Protein AF-A0A383EFW5-F1 (afdb_monomer_lite)

Sequence (115 aa):
MIFATASIGVTMMIDIVRNNGITALEILILTLFTVAFSWIAIPFWNAVIGFVLTLIRRDPLSLGPALVLGRESRSGGSRTALVMPVRNEDPSRVTAGLRTMMRSLSKTGQAEQFD

Radius of gyration: 26.83 Å; chains: 1; bounding box: 42×29×73 Å

Secondary structure (DSSP, 8-state):
-HHHHHHHHHHHHHHHHHTT---HHHHHHHHHHHHHHHHHHHHHHHHHHHHHHHHTTB-TTTSSB---SS-----S---B------SS--HHHHHHHHHHHHHHHHTTT-GGGB-

pLDDT: mean 75.54, std 12.97, range [43.31, 90.44]

Foldseek 3Di:
DLVVVLVVVLVVLCVVCPPVHDDPVSVVVSVVCSVVVSVVSVVVVVVVVVVVCVVVCADPVPSHRVPPPPDPPPPDDAEAEDDDDDDPDDPVVSVVVVVVVLVVCVVVVCSVSYD

Structure (mmCIF, N/CA/C/O backbone):
data_AF-A0A383EFW5-F1
#
_entry.id   AF-A0A383EFW5-F1
#
loop_
_atom_site.group_PDB
_atom_site.id
_atom_site.type_symbol
_atom_site.label_atom_id
_atom_site.label_alt_id
_atom_site.label_comp_id
_atom_site.label_asym_id
_atom_site.label_entity_id
_atom_site.label_seq_id
_atom_site.pdbx_PDB_ins_code
_atom_site.Cartn_x
_atom_site.Cartn_y
_atom_site.Cartn_z
_atom_site.occupancy
_atom_site.B_iso_or_equiv
_atom_site.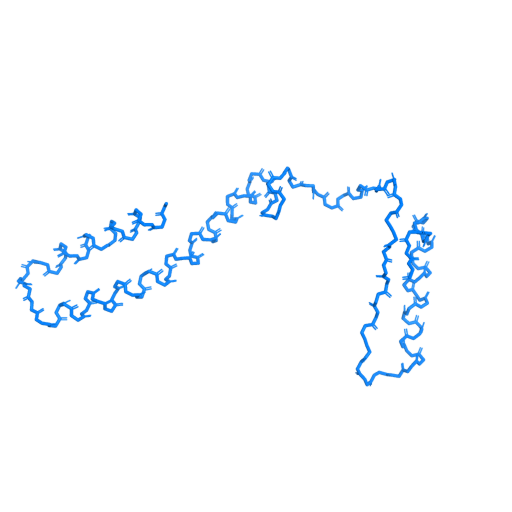auth_seq_id
_atom_site.auth_comp_id
_atom_site.auth_asym_id
_atom_site.auth_atom_id
_atom_site.pdbx_PDB_model_num
ATOM 1 N N . MET A 1 1 ? 6.169 -1.070 8.417 1.00 65.56 1 MET A N 1
ATOM 2 C CA . MET A 1 1 ? 5.547 0.262 8.215 1.00 65.56 1 MET A CA 1
ATOM 3 C C . MET A 1 1 ? 4.044 0.255 8.460 1.00 65.56 1 MET A C 1
ATOM 5 O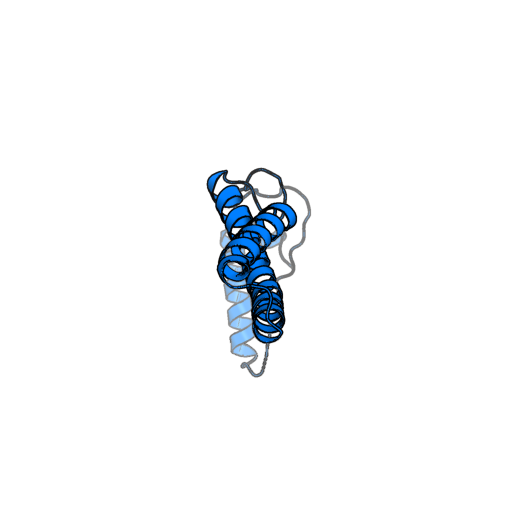 O . MET A 1 1 ? 3.595 1.045 9.281 1.00 65.56 1 MET A O 1
ATOM 9 N N . ILE A 1 2 ? 3.282 -0.654 7.840 1.00 73.50 2 ILE A N 1
ATOM 10 C CA . ILE A 1 2 ? 1.820 -0.747 8.025 1.00 73.50 2 ILE A CA 1
ATOM 11 C C . ILE A 1 2 ? 1.435 -0.964 9.497 1.00 73.50 2 ILE A C 1
ATOM 13 O O . ILE A 1 2 ? 0.686 -0.168 10.041 1.00 73.50 2 ILE A O 1
ATOM 17 N N . PHE A 1 3 ? 2.026 -1.949 10.185 1.00 72.56 3 PHE A N 1
ATOM 18 C CA . PHE A 1 3 ? 1.727 -2.189 11.606 1.00 72.56 3 PHE A CA 1
ATOM 19 C C . PHE A 1 3 ? 2.089 -1.009 12.519 1.00 72.56 3 PHE A C 1
ATOM 21 O O . PHE A 1 3 ? 1.339 -0.697 13.430 1.00 72.56 3 PHE A O 1
ATOM 28 N N . AL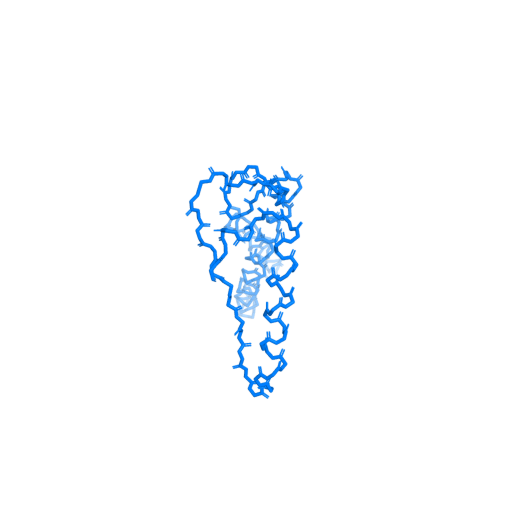A A 1 4 ? 3.195 -0.306 12.251 1.00 78.62 4 ALA A N 1
ATOM 29 C CA . ALA A 1 4 ? 3.600 0.851 13.053 1.00 78.62 4 ALA A CA 1
ATOM 30 C C . ALA A 1 4 ? 2.641 2.043 12.880 1.00 78.62 4 ALA A C 1
ATOM 32 O O . ALA A 1 4 ? 2.261 2.674 13.860 1.00 78.62 4 ALA A O 1
ATOM 33 N N . THR A 1 5 ? 2.211 2.327 11.646 1.00 76.81 5 THR A N 1
ATOM 34 C CA . THR A 1 5 ? 1.231 3.397 11.380 1.00 76.81 5 THR A CA 1
ATOM 35 C C . THR A 1 5 ? -0.173 3.040 11.848 1.00 76.81 5 THR A C 1
ATOM 37 O O . THR A 1 5 ? -0.856 3.904 12.389 1.00 76.81 5 THR A O 1
ATOM 40 N N . ALA A 1 6 ? -0.578 1.775 11.713 1.00 76.19 6 ALA A N 1
ATOM 41 C CA . ALA A 1 6 ? -1.823 1.267 12.277 1.00 76.19 6 ALA A CA 1
ATOM 42 C C . ALA A 1 6 ? -1.839 1.417 13.801 1.00 76.19 6 ALA A C 1
ATOM 44 O O . ALA A 1 6 ? -2.782 1.992 14.336 1.00 76.19 6 ALA A O 1
ATOM 45 N N . SER A 1 7 ? -0.770 1.000 14.489 1.00 78.88 7 SER A N 1
ATOM 46 C CA . SER A 1 7 ? -0.667 1.162 15.940 1.00 78.88 7 SER A CA 1
ATOM 47 C C . SER A 1 7 ? -0.750 2.629 16.354 1.00 78.88 7 SER A C 1
ATOM 49 O O . SER A 1 7 ? -1.568 2.944 17.203 1.00 78.88 7 SER A O 1
ATOM 51 N N . ILE A 1 8 ? 0.010 3.535 15.723 1.00 84.88 8 ILE A N 1
ATOM 52 C CA . ILE A 1 8 ? -0.017 4.974 16.053 1.00 84.88 8 ILE A CA 1
ATOM 53 C C . ILE A 1 8 ? -1.413 5.582 15.841 1.00 84.88 8 ILE A C 1
ATOM 55 O O . ILE A 1 8 ? -1.900 6.309 16.706 1.00 84.88 8 ILE A O 1
ATOM 59 N N . GLY A 1 9 ? -2.065 5.276 14.714 1.00 78.19 9 GLY A N 1
ATOM 60 C CA . GLY A 1 9 ? -3.414 5.767 14.424 1.00 78.19 9 GLY A CA 1
ATOM 61 C C . GLY A 1 9 ? -4.450 5.266 15.433 1.00 78.19 9 GLY A C 1
ATOM 62 O O . GLY A 1 9 ? -5.319 6.027 15.854 1.00 78.19 9 GLY A O 1
ATOM 63 N N . VAL A 1 10 ? -4.321 4.013 15.880 1.00 79.25 10 VAL A N 1
ATOM 64 C CA . VAL A 1 10 ? -5.185 3.435 16.917 1.00 79.25 10 VAL A CA 1
ATOM 65 C C . VAL A 1 10 ? -4.942 4.099 18.275 1.00 79.25 10 VAL A C 1
ATOM 67 O O . VAL A 1 10 ? -5.916 4.445 18.939 1.00 79.25 10 VAL A O 1
ATOM 70 N N . THR A 1 11 ? -3.691 4.351 18.681 1.00 81.75 11 THR A N 1
ATOM 71 C CA . THR A 1 11 ? -3.410 5.018 19.967 1.00 81.75 11 THR A CA 1
ATOM 72 C C . THR A 1 11 ? -3.968 6.439 20.005 1.00 81.75 11 THR A C 1
ATOM 74 O O . THR A 1 11 ? -4.631 6.800 20.971 1.00 81.75 11 THR A O 1
ATOM 77 N N . MET A 1 12 ? -3.787 7.218 18.930 1.00 81.75 12 MET A N 1
ATOM 78 C CA . MET A 1 12 ? -4.347 8.575 18.837 1.00 81.75 12 MET A CA 1
ATOM 79 C C . MET A 1 12 ? -5.870 8.574 18.947 1.00 81.75 12 MET A C 1
ATOM 81 O O . MET A 1 12 ? -6.453 9.441 19.592 1.00 81.75 12 MET A O 1
ATOM 85 N N . MET A 1 13 ? -6.529 7.596 18.328 1.00 77.88 13 MET A N 1
ATOM 86 C CA . MET A 1 13 ? -7.980 7.527 18.380 1.00 77.88 13 MET A CA 1
ATOM 87 C C . MET A 1 13 ? -8.502 7.057 19.742 1.00 77.88 13 MET A C 1
ATOM 89 O O . MET A 1 13 ? -9.537 7.546 20.192 1.00 77.88 13 MET A O 1
ATOM 93 N N . ILE A 1 14 ? -7.768 6.176 20.431 1.00 75.06 14 ILE A N 1
ATOM 94 C CA . ILE A 1 14 ? -8.047 5.819 21.829 1.00 75.06 14 ILE A CA 1
ATOM 95 C C . ILE A 1 14 ? -7.932 7.051 22.735 1.00 75.06 14 ILE A C 1
ATOM 97 O O . ILE A 1 14 ? -8.784 7.217 23.605 1.00 75.06 14 ILE A O 1
ATOM 101 N N . ASP A 1 15 ? -6.941 7.921 22.525 1.00 78.75 15 ASP A N 1
ATOM 102 C CA . ASP A 1 15 ? -6.765 9.147 23.317 1.00 78.75 15 ASP A CA 1
ATOM 103 C C . ASP A 1 15 ? -7.902 10.160 23.101 1.00 78.75 15 ASP A C 1
ATOM 105 O O . ASP A 1 15 ? -8.392 10.747 24.064 1.00 78.75 15 ASP A O 1
ATOM 109 N N . ILE A 1 16 ? -8.378 10.322 21.860 1.00 75.62 16 ILE A N 1
ATOM 110 C CA . ILE A 1 16 ? -9.517 11.202 21.529 1.00 75.62 16 ILE A CA 1
ATOM 111 C C . ILE A 1 16 ? -10.803 10.727 22.219 1.00 75.62 16 ILE A C 1
ATOM 113 O O . ILE A 1 16 ? -11.557 11.529 22.767 1.00 75.62 16 ILE A O 1
ATOM 117 N N . VAL A 1 17 ? -11.037 9.416 22.194 1.00 71.00 17 VAL A N 1
ATOM 118 C CA . VAL A 1 17 ? -12.217 8.754 22.766 1.00 71.00 17 VAL A CA 1
ATOM 119 C C . VAL A 1 17 ? -12.160 8.723 24.300 1.00 71.00 17 VAL A C 1
ATOM 121 O O . VAL A 1 17 ? -13.137 9.003 24.983 1.00 71.00 17 VAL A O 1
ATOM 124 N N . ARG A 1 18 ? -10.985 8.496 24.897 1.00 66.19 18 ARG A N 1
ATOM 125 C CA . ARG A 1 18 ? -10.844 8.409 26.362 1.00 66.19 18 ARG A CA 1
ATOM 126 C C . ARG A 1 18 ? -11.188 9.683 27.129 1.00 66.19 18 ARG A C 1
ATOM 128 O O . ARG A 1 18 ? -11.360 9.594 28.344 1.00 66.19 18 ARG A O 1
ATOM 135 N N . ASN A 1 19 ? -11.298 10.838 26.473 1.00 64.06 19 ASN A N 1
ATOM 136 C CA . ASN A 1 19 ? -11.513 12.116 27.149 1.00 64.06 19 ASN A CA 1
ATOM 137 C C . ASN A 1 19 ? -12.868 12.212 27.893 1.00 64.06 19 ASN A C 1
ATOM 139 O O . ASN A 1 19 ? -12.981 13.026 28.803 1.00 64.06 19 ASN A O 1
ATOM 143 N N . ASN A 1 20 ? -13.863 11.368 27.569 1.00 62.56 20 ASN A N 1
ATOM 144 C CA . ASN A 1 20 ? -15.188 11.361 28.219 1.00 62.56 20 ASN A CA 1
ATOM 145 C C . ASN A 1 20 ? -15.588 10.009 28.868 1.00 62.56 20 ASN A C 1
ATOM 147 O O . ASN A 1 20 ? -16.734 9.847 29.289 1.00 62.56 20 ASN A O 1
ATOM 151 N N . GLY A 1 21 ? -14.652 9.060 29.011 1.00 66.06 21 GLY A N 1
ATOM 152 C CA . GLY A 1 21 ? -14.906 7.687 29.483 1.00 66.06 21 GLY A CA 1
ATOM 153 C C . GLY A 1 21 ? -14.966 6.668 28.338 1.00 66.06 21 GLY A C 1
ATOM 154 O O . GLY A 1 21 ? -14.872 7.046 27.184 1.00 66.06 21 GLY A O 1
ATOM 155 N N . ILE A 1 22 ? -15.053 5.364 28.637 1.00 69.31 22 ILE A N 1
ATOM 156 C CA . ILE A 1 22 ? -15.221 4.324 27.602 1.00 69.31 22 ILE A CA 1
ATOM 157 C C . ILE A 1 22 ? -16.673 3.858 27.624 1.00 69.31 22 ILE A C 1
ATOM 159 O O . ILE A 1 22 ? -17.068 3.056 28.473 1.00 69.31 22 ILE A O 1
ATOM 163 N N . THR A 1 23 ? -17.476 4.364 26.695 1.00 81.12 23 THR A N 1
ATOM 164 C CA . THR A 1 23 ? -18.855 3.903 26.499 1.00 81.12 23 THR A CA 1
ATOM 165 C C . THR A 1 23 ? -18.923 2.735 25.504 1.00 81.12 23 THR A C 1
ATOM 167 O O . THR A 1 23 ? -18.034 2.544 24.675 1.00 81.12 23 THR A O 1
ATOM 170 N N . ALA A 1 24 ? -19.999 1.937 25.542 1.00 81.75 24 ALA A N 1
ATOM 171 C CA . ALA A 1 24 ? -20.204 0.854 24.566 1.00 81.75 24 ALA A CA 1
ATOM 172 C C . ALA A 1 24 ? -20.254 1.372 23.112 1.00 81.75 24 ALA A C 1
ATOM 174 O O . ALA A 1 24 ? -19.808 0.692 22.188 1.00 81.75 24 ALA A O 1
ATOM 175 N N . LEU A 1 25 ? -20.750 2.599 22.922 1.00 84.38 25 LEU A N 1
ATOM 176 C CA . LEU A 1 25 ? -20.773 3.280 21.630 1.00 84.38 25 LEU A CA 1
ATOM 177 C C . LEU A 1 25 ? -19.359 3.605 21.129 1.00 84.38 25 LEU A C 1
ATOM 179 O O . LEU A 1 25 ? -19.064 3.413 19.953 1.00 84.38 25 LEU A O 1
ATOM 183 N N . GLU A 1 26 ? -18.460 4.041 22.007 1.00 80.69 26 GLU A N 1
ATOM 184 C CA . GLU A 1 26 ? -17.066 4.306 21.641 1.00 80.69 26 GLU A CA 1
ATOM 185 C C . GLU A 1 26 ? -16.304 3.058 21.242 1.00 80.69 26 GLU A C 1
ATOM 187 O O . GLU A 1 26 ? -15.555 3.096 20.271 1.00 80.69 26 GLU A O 1
ATOM 192 N N . ILE A 1 27 ? -16.526 1.940 21.934 1.00 82.88 27 ILE A N 1
ATOM 193 C CA . ILE A 1 27 ? -15.926 0.660 21.546 1.00 82.88 27 ILE A CA 1
ATOM 194 C C . ILE A 1 27 ? -16.387 0.271 20.134 1.00 82.88 27 ILE A C 1
ATOM 196 O O . ILE A 1 27 ? -15.573 -0.171 19.318 1.00 82.88 27 ILE A O 1
ATOM 200 N N . LEU A 1 28 ? -17.668 0.485 19.814 1.00 87.94 28 LEU A N 1
ATOM 201 C CA . LEU A 1 28 ? -18.201 0.245 18.473 1.00 87.94 28 LEU A CA 1
ATOM 202 C C . LEU A 1 28 ? -17.529 1.152 17.428 1.00 87.94 28 LEU A C 1
ATOM 204 O O . LEU A 1 28 ? -17.057 0.655 16.405 1.00 87.94 28 LEU A O 1
ATOM 208 N N . ILE A 1 29 ? -17.428 2.457 17.695 1.00 86.31 29 ILE A N 1
ATOM 209 C CA . ILE A 1 29 ? -16.788 3.428 16.791 1.00 86.31 29 ILE A CA 1
ATOM 210 C C . ILE A 1 29 ? -15.303 3.100 16.589 1.00 86.31 29 ILE A C 1
ATOM 212 O O . ILE A 1 29 ? -14.833 3.078 15.452 1.00 86.31 29 ILE A O 1
ATOM 216 N N . LEU A 1 30 ? -14.572 2.793 17.664 1.00 84.56 30 LEU A N 1
ATOM 217 C CA . LEU A 1 30 ? -13.163 2.392 17.616 1.00 84.56 30 LEU A CA 1
ATOM 218 C C . LEU A 1 30 ? -12.964 1.132 16.777 1.00 84.56 30 LEU A C 1
ATOM 220 O O . LEU A 1 30 ? -12.019 1.056 15.990 1.00 84.56 30 LEU A O 1
ATOM 224 N N . THR A 1 31 ? -13.866 0.159 16.908 1.00 85.81 31 THR A N 1
ATOM 225 C CA . THR A 1 31 ? -13.818 -1.081 16.128 1.00 85.81 31 THR A CA 1
ATOM 226 C C . THR A 1 31 ? -14.027 -0.791 14.643 1.00 85.81 31 THR A C 1
ATOM 228 O O . THR A 1 31 ? -13.199 -1.183 13.820 1.00 85.81 31 THR A O 1
ATOM 231 N N . LEU A 1 32 ? -15.086 -0.049 14.293 1.00 88.69 32 LEU A N 1
ATOM 232 C CA . LEU A 1 32 ? -15.370 0.327 12.903 1.00 88.69 32 LEU A CA 1
ATOM 233 C C . LEU A 1 32 ? -14.222 1.130 12.288 1.00 88.69 32 LEU A C 1
ATOM 235 O O . LEU A 1 32 ? -13.805 0.853 11.163 1.00 88.69 32 LEU A O 1
ATOM 239 N N . PHE A 1 33 ? -13.678 2.088 13.036 1.00 86.69 33 PHE A N 1
ATOM 240 C CA . PHE A 1 33 ? -12.533 2.870 12.596 1.00 86.69 33 PHE A CA 1
ATOM 241 C C . PHE A 1 33 ? -11.301 2.009 12.374 1.00 86.69 33 PHE A C 1
ATOM 243 O O . PHE A 1 33 ? -10.660 2.145 11.341 1.00 86.69 33 PHE A O 1
ATOM 250 N N . THR A 1 34 ? -10.972 1.109 13.301 1.00 84.62 34 THR A N 1
ATOM 251 C CA . THR A 1 34 ? -9.779 0.262 13.182 1.00 84.62 34 THR A CA 1
ATOM 252 C C . THR A 1 34 ? -9.843 -0.580 11.911 1.00 84.62 34 THR A C 1
ATOM 254 O O . THR A 1 34 ? -8.853 -0.678 11.182 1.00 84.62 34 THR A O 1
ATOM 257 N N . VAL A 1 35 ? -11.019 -1.134 11.600 1.00 89.44 35 VAL A N 1
ATOM 258 C CA . VAL A 1 35 ? -11.250 -1.896 10.366 1.00 89.44 35 VAL A CA 1
ATOM 259 C C . VAL A 1 35 ? -11.120 -0.998 9.132 1.00 89.44 35 VAL A C 1
ATOM 261 O O . VAL A 1 35 ? -10.354 -1.320 8.223 1.00 89.44 35 VAL A O 1
ATOM 264 N N . ALA A 1 36 ? -11.809 0.146 9.106 1.00 88.06 36 ALA A N 1
ATOM 265 C CA . ALA A 1 36 ? -11.789 1.065 7.968 1.00 88.06 36 ALA A CA 1
ATOM 266 C C . ALA A 1 36 ? -10.393 1.663 7.716 1.00 88.06 36 ALA A C 1
ATOM 268 O O . ALA A 1 36 ? -9.916 1.706 6.582 1.00 88.06 36 ALA A O 1
ATOM 269 N N . PHE A 1 37 ? -9.707 2.082 8.775 1.00 82.94 37 PHE A N 1
ATOM 270 C CA . PHE A 1 37 ? -8.366 2.645 8.712 1.00 82.94 37 PHE A CA 1
ATOM 271 C C . PHE A 1 37 ? -7.351 1.608 8.235 1.00 82.94 37 PHE A C 1
ATOM 273 O O . PHE A 1 37 ? -6.556 1.900 7.344 1.00 82.94 37 PHE A O 1
ATOM 280 N N . SER A 1 38 ? -7.417 0.378 8.756 1.00 83.31 38 SER A N 1
ATOM 281 C CA . SER A 1 38 ? -6.554 -0.717 8.296 1.00 83.31 38 SER A CA 1
ATOM 282 C C . SER A 1 38 ? -6.762 -1.004 6.810 1.00 83.31 38 SER A C 1
ATOM 284 O O . SER A 1 38 ? -5.789 -1.172 6.076 1.00 83.31 38 SER A O 1
ATOM 286 N N . TRP A 1 39 ? -8.017 -0.987 6.349 1.00 90.44 39 TRP A N 1
ATOM 287 C CA . TRP A 1 39 ? -8.352 -1.183 4.941 1.00 90.44 39 TRP A CA 1
ATOM 288 C C . TRP A 1 39 ? -7.738 -0.115 4.028 1.00 90.44 39 TRP A C 1
ATOM 290 O O . TRP A 1 39 ? -7.267 -0.446 2.946 1.00 90.44 39 TRP A O 1
ATOM 300 N N . ILE A 1 40 ? -7.702 1.151 4.457 1.00 85.88 40 ILE A N 1
ATOM 301 C CA . ILE A 1 40 ? -7.150 2.273 3.674 1.00 85.88 40 ILE A CA 1
ATOM 302 C C . ILE A 1 40 ? -5.619 2.345 3.778 1.00 85.88 40 ILE A C 1
ATOM 304 O O . ILE A 1 40 ? -4.939 2.682 2.806 1.00 85.88 40 ILE A O 1
ATOM 308 N N . ALA A 1 41 ? -5.051 1.986 4.930 1.00 84.50 41 ALA A N 1
ATOM 309 C CA . ALA A 1 41 ? -3.610 2.012 5.154 1.00 84.50 41 ALA A CA 1
ATOM 310 C C . ALA A 1 41 ? -2.853 1.055 4.215 1.00 84.50 41 ALA A C 1
ATOM 312 O O . ALA A 1 41 ? -1.739 1.366 3.791 1.00 84.50 41 ALA A O 1
ATOM 313 N N . ILE A 1 42 ? -3.456 -0.085 3.855 1.00 85.62 42 ILE A N 1
ATOM 314 C CA . ILE A 1 42 ? -2.863 -1.079 2.944 1.00 85.62 42 ILE A CA 1
ATOM 315 C C . ILE A 1 42 ? -2.598 -0.499 1.536 1.00 85.62 42 ILE A C 1
ATOM 317 O O . ILE A 1 42 ? -1.432 -0.458 1.130 1.00 85.62 42 ILE A O 1
ATOM 321 N N . PRO A 1 43 ? -3.606 -0.028 0.771 1.00 86.88 43 PRO A N 1
ATOM 322 C CA . PRO A 1 43 ? -3.387 0.541 -0.556 1.00 86.88 43 PRO A CA 1
ATOM 323 C C . PRO A 1 43 ? -2.584 1.843 -0.504 1.00 86.88 43 PRO A C 1
ATOM 325 O O . PRO A 1 43 ? -1.795 2.088 -1.414 1.00 86.88 43 PRO A O 1
ATOM 328 N N . PHE A 1 44 ? -2.714 2.641 0.563 1.00 87.06 44 PHE A N 1
ATOM 329 C CA . PHE A 1 44 ? -1.893 3.836 0.763 1.00 87.06 44 PHE A CA 1
ATOM 330 C C . PHE A 1 44 ? -0.399 3.494 0.779 1.00 87.06 44 PHE A C 1
ATOM 332 O O . PHE A 1 44 ? 0.372 4.045 -0.006 1.00 87.06 44 PHE A O 1
ATOM 339 N N . TRP A 1 45 ? 0.016 2.538 1.616 1.00 85.12 45 TRP A N 1
ATOM 340 C CA . TRP A 1 45 ? 1.421 2.134 1.686 1.00 85.12 45 TRP A CA 1
ATOM 341 C C . TRP A 1 45 ? 1.909 1.467 0.402 1.00 85.12 45 TRP A C 1
ATOM 343 O O . TRP A 1 45 ? 3.052 1.690 0.007 1.00 85.12 45 TRP A O 1
ATOM 353 N N . ASN A 1 46 ? 1.050 0.706 -0.278 1.00 85.50 46 ASN A N 1
ATOM 354 C CA . ASN A 1 46 ? 1.383 0.134 -1.580 1.00 85.50 46 ASN A CA 1
ATOM 355 C C . ASN A 1 46 ? 1.666 1.234 -2.624 1.00 85.50 46 ASN A C 1
ATOM 357 O O . ASN A 1 46 ? 2.671 1.186 -3.332 1.00 85.50 46 ASN A O 1
ATOM 361 N N . ALA A 1 47 ? 0.832 2.278 -2.656 1.00 85.38 47 ALA A N 1
ATOM 362 C CA . ALA A 1 47 ? 1.022 3.429 -3.533 1.00 85.38 47 ALA A CA 1
ATOM 363 C C . ALA A 1 47 ? 2.284 4.232 -3.180 1.00 85.38 47 ALA A C 1
ATOM 365 O O . ALA A 1 47 ? 3.034 4.601 -4.080 1.00 85.38 47 ALA A O 1
ATOM 366 N N . VAL A 1 48 ? 2.562 4.459 -1.890 1.00 87.00 48 VAL A N 1
ATOM 367 C CA . VAL A 1 48 ? 3.784 5.148 -1.434 1.00 87.00 48 VAL A CA 1
ATOM 368 C C . VAL A 1 48 ? 5.034 4.382 -1.862 1.00 87.00 48 VAL A C 1
ATOM 370 O O . VAL A 1 48 ? 5.963 4.985 -2.395 1.00 87.00 48 VAL A O 1
ATOM 373 N N . ILE A 1 49 ? 5.058 3.058 -1.683 1.00 84.00 49 ILE A N 1
ATOM 374 C CA . ILE A 1 49 ? 6.188 2.224 -2.112 1.00 84.00 49 ILE A CA 1
ATOM 375 C C . ILE A 1 49 ? 6.354 2.300 -3.633 1.00 84.00 49 ILE A C 1
ATOM 377 O O . ILE A 1 49 ? 7.456 2.577 -4.102 1.00 84.00 49 ILE A O 1
ATOM 381 N N . GLY A 1 50 ? 5.277 2.131 -4.406 1.00 81.88 50 GLY A N 1
ATOM 382 C CA . GLY A 1 50 ? 5.320 2.250 -5.867 1.00 81.88 50 GLY A CA 1
ATOM 383 C C . GLY A 1 50 ? 5.804 3.624 -6.342 1.00 81.88 50 GLY A C 1
ATOM 384 O O . GLY A 1 50 ? 6.634 3.714 -7.247 1.00 81.88 50 GLY A O 1
ATOM 385 N N . PHE A 1 51 ? 5.357 4.698 -5.691 1.00 82.06 51 PHE A N 1
ATOM 386 C CA . PHE A 1 51 ? 5.790 6.063 -5.980 1.00 82.06 51 PHE A CA 1
ATOM 387 C C . PHE A 1 51 ? 7.281 6.272 -5.681 1.00 82.06 51 PHE A C 1
ATOM 389 O O . PHE A 1 51 ? 8.010 6.779 -6.532 1.00 82.06 51 PHE A O 1
ATOM 396 N N . VAL A 1 52 ? 7.759 5.831 -4.513 1.00 81.81 52 VAL A N 1
ATOM 397 C CA . VAL A 1 52 ? 9.178 5.930 -4.131 1.00 81.81 52 VAL A CA 1
ATOM 398 C C . VAL A 1 52 ? 10.061 5.098 -5.065 1.00 81.81 52 VAL A C 1
ATOM 400 O O . VAL A 1 52 ? 11.108 5.575 -5.499 1.00 81.81 52 VAL A O 1
ATOM 403 N N . LEU A 1 53 ? 9.632 3.888 -5.436 1.00 81.00 53 LEU A N 1
ATOM 404 C CA . LEU A 1 53 ? 10.338 3.052 -6.413 1.00 81.00 53 LEU A CA 1
ATOM 405 C C . LEU A 1 53 ? 10.411 3.733 -7.786 1.00 81.00 53 LEU A C 1
ATOM 407 O O . LEU A 1 53 ? 11.481 3.772 -8.393 1.00 81.00 53 LEU A O 1
ATOM 411 N N . THR A 1 54 ? 9.317 4.358 -8.230 1.00 78.31 54 THR A N 1
ATOM 412 C CA . THR A 1 54 ? 9.281 5.133 -9.481 1.00 78.31 54 THR A CA 1
ATOM 413 C C . THR A 1 54 ? 10.233 6.330 -9.425 1.00 78.31 54 THR A C 1
ATOM 415 O O . THR A 1 54 ? 10.981 6.565 -10.375 1.00 78.31 54 THR A O 1
ATOM 418 N N . LEU A 1 55 ? 10.265 7.057 -8.303 1.00 80.88 55 LEU A N 1
ATOM 419 C CA . LEU A 1 55 ? 11.148 8.209 -8.103 1.00 80.88 55 LEU A CA 1
ATOM 420 C C . LEU A 1 55 ? 12.631 7.809 -8.151 1.00 80.88 55 LEU A C 1
ATOM 422 O O . LEU A 1 55 ? 13.445 8.509 -8.749 1.00 80.88 55 LEU A O 1
ATOM 426 N N . ILE A 1 56 ? 12.972 6.651 -7.579 1.00 81.62 56 ILE A N 1
ATOM 427 C CA . ILE A 1 56 ? 14.334 6.093 -7.575 1.00 81.62 56 ILE A CA 1
ATOM 428 C C . ILE A 1 56 ? 14.652 5.372 -8.908 1.00 81.62 56 ILE A C 1
ATOM 430 O O . ILE A 1 56 ? 15.746 4.838 -9.080 1.00 81.62 56 ILE A O 1
ATOM 434 N N . ARG A 1 57 ? 13.733 5.380 -9.892 1.00 66.12 57 ARG A N 1
ATOM 435 C CA . ARG A 1 57 ? 13.844 4.638 -11.165 1.00 66.12 57 ARG A CA 1
ATOM 436 C C . ARG A 1 57 ? 14.182 3.160 -10.943 1.00 66.12 57 ARG A C 1
ATOM 438 O O . ARG A 1 57 ? 15.052 2.600 -11.611 1.00 66.12 57 ARG A O 1
ATOM 445 N N . ARG A 1 58 ? 13.515 2.524 -9.984 1.00 57.03 58 ARG A N 1
ATOM 446 C CA . ARG A 1 58 ? 13.672 1.102 -9.676 1.00 57.03 58 ARG A CA 1
ATOM 447 C C . ARG A 1 58 ? 12.392 0.369 -10.056 1.00 57.03 58 ARG A C 1
ATOM 449 O O . ARG A 1 58 ? 11.306 0.800 -9.682 1.00 57.03 58 ARG A O 1
ATOM 456 N N . ASP A 1 59 ? 12.521 -0.702 -10.831 1.00 56.88 59 ASP A N 1
ATOM 457 C CA . ASP A 1 59 ? 11.366 -1.452 -11.328 1.00 56.88 59 ASP A CA 1
ATOM 458 C C . ASP A 1 59 ? 10.698 -2.223 -10.171 1.00 56.88 59 ASP A C 1
ATOM 460 O O . ASP A 1 59 ? 11.373 -3.042 -9.529 1.00 56.88 59 ASP A O 1
ATOM 464 N N . PRO A 1 60 ? 9.401 -1.994 -9.885 1.00 53.97 60 PRO A N 1
ATOM 465 C CA . PRO A 1 60 ? 8.686 -2.695 -8.823 1.00 53.97 60 PRO A CA 1
ATOM 466 C C . PRO A 1 60 ? 8.559 -4.212 -9.045 1.00 53.97 60 PRO A C 1
ATOM 468 O O . PRO A 1 60 ? 8.340 -4.922 -8.067 1.00 53.97 60 PRO A O 1
ATOM 471 N N . LEU A 1 61 ? 8.723 -4.728 -10.274 1.00 56.00 61 LEU A N 1
ATOM 472 C CA . LEU A 1 61 ? 8.653 -6.171 -10.562 1.00 56.00 61 LEU A CA 1
ATOM 473 C C . LEU A 1 61 ? 10.008 -6.891 -10.504 1.00 56.00 61 LEU A C 1
ATOM 475 O O . LEU A 1 61 ? 10.039 -8.099 -10.286 1.00 56.00 61 LEU A O 1
ATOM 479 N N . SER A 1 62 ? 11.119 -6.181 -10.711 1.00 53.25 62 SER A N 1
ATOM 480 C CA . SER A 1 62 ? 12.440 -6.803 -10.898 1.00 53.25 62 SER A CA 1
ATOM 481 C C . SER A 1 62 ? 13.425 -6.512 -9.758 1.00 53.25 62 SER A C 1
ATOM 483 O O . SER A 1 62 ? 14.444 -7.189 -9.645 1.00 53.25 62 SER A O 1
ATOM 485 N N . LEU A 1 63 ? 13.173 -5.503 -8.906 1.00 49.69 63 LEU A N 1
ATOM 486 C CA . LEU A 1 63 ? 14.133 -4.981 -7.906 1.00 49.69 63 LEU A CA 1
ATOM 487 C C . LEU A 1 63 ? 15.511 -4.569 -8.487 1.00 49.69 63 LEU A C 1
ATOM 489 O O . LEU A 1 63 ? 16.374 -4.077 -7.747 1.00 49.69 63 LEU A O 1
ATOM 493 N N . GLY A 1 64 ? 15.716 -4.705 -9.798 1.00 51.03 64 GLY A N 1
ATOM 494 C CA . GLY A 1 64 ? 16.810 -4.132 -10.566 1.00 51.03 64 GLY A CA 1
ATOM 495 C C . GLY A 1 64 ? 16.567 -2.657 -10.903 1.00 51.03 64 GLY A C 1
ATOM 496 O O . GLY A 1 64 ? 15.484 -2.121 -10.631 1.00 51.03 64 GLY A O 1
ATOM 497 N N . PRO A 1 65 ? 17.567 -1.970 -11.489 1.00 47.97 65 PRO A N 1
ATOM 498 C CA . PRO A 1 65 ? 17.338 -0.682 -12.138 1.00 47.97 65 PRO A CA 1
ATOM 499 C C . PRO A 1 65 ? 16.112 -0.814 -13.039 1.00 47.97 65 PRO A C 1
ATOM 501 O O . PRO A 1 65 ? 15.952 -1.861 -13.668 1.00 47.97 65 PRO A O 1
ATOM 504 N N . ALA A 1 66 ? 15.252 0.206 -13.098 1.00 49.72 66 ALA A N 1
ATOM 505 C CA . ALA A 1 66 ? 14.259 0.283 -14.154 1.00 49.72 66 ALA A CA 1
ATOM 506 C C . ALA A 1 66 ? 15.033 0.279 -15.465 1.00 49.72 66 ALA A C 1
ATOM 508 O O . ALA A 1 66 ? 15.535 1.313 -15.913 1.00 49.72 66 ALA A O 1
ATOM 509 N N . LEU A 1 67 ? 15.185 -0.915 -16.039 1.00 47.00 67 LEU A N 1
ATOM 510 C CA . LEU A 1 67 ? 15.472 -1.071 -17.436 1.00 47.00 67 LEU A CA 1
ATOM 511 C C . LEU A 1 67 ? 14.304 -0.348 -18.072 1.00 47.00 67 LEU A C 1
ATOM 513 O O . LEU A 1 67 ? 13.185 -0.852 -18.156 1.00 47.00 67 LEU A O 1
ATOM 517 N N . VAL A 1 68 ? 14.568 0.898 -18.463 1.00 46.16 68 VAL A N 1
ATOM 518 C CA . VAL A 1 68 ? 13.899 1.497 -19.598 1.00 46.16 68 VAL A CA 1
ATOM 519 C C . VAL A 1 68 ? 13.761 0.324 -20.556 1.00 46.16 68 VAL A C 1
ATOM 521 O O . VAL A 1 68 ? 14.767 -0.307 -20.888 1.00 46.16 68 VAL A O 1
ATOM 524 N N . LEU A 1 69 ? 12.545 -0.005 -20.980 1.00 47.72 69 LEU A N 1
ATOM 525 C CA . LEU A 1 69 ? 12.305 -0.876 -22.132 1.00 47.72 69 LEU A CA 1
ATOM 526 C C . LEU A 1 69 ? 12.885 -0.215 -23.407 1.00 47.72 69 LEU A C 1
ATOM 528 O O . LEU A 1 69 ? 12.313 -0.252 -24.487 1.00 47.72 69 LEU A O 1
ATOM 532 N N . GLY A 1 70 ? 14.025 0.462 -23.297 1.00 43.31 70 GLY A N 1
ATOM 533 C CA . GLY A 1 70 ? 14.925 0.840 -24.341 1.00 43.31 70 GLY A CA 1
ATOM 534 C C . GLY A 1 70 ? 15.628 -0.432 -24.726 1.00 43.31 70 GLY A C 1
ATOM 535 O O . GLY A 1 70 ? 16.724 -0.699 -24.261 1.00 43.31 70 GLY A O 1
ATOM 536 N N . ARG A 1 71 ? 14.951 -1.192 -25.587 1.00 47.47 71 ARG A N 1
ATOM 537 C CA . ARG A 1 71 ? 15.598 -1.853 -26.711 1.00 47.47 71 ARG A CA 1
ATOM 538 C C . ARG A 1 71 ? 16.884 -2.584 -26.321 1.00 47.47 71 ARG A C 1
ATOM 540 O O . ARG A 1 71 ? 17.873 -2.503 -27.046 1.00 47.47 71 ARG A O 1
ATOM 547 N N . GLU A 1 72 ? 16.871 -3.322 -25.214 1.00 45.03 72 GLU A N 1
ATOM 548 C CA . GLU A 1 72 ? 17.831 -4.397 -25.065 1.00 45.03 72 GLU A CA 1
ATOM 549 C C . GLU A 1 72 ? 17.409 -5.420 -26.102 1.00 45.03 72 GLU A C 1
ATOM 551 O O . GLU A 1 72 ? 16.494 -6.220 -25.913 1.00 45.03 72 GLU A O 1
ATOM 556 N N . SER A 1 73 ? 18.031 -5.292 -27.272 1.00 49.47 73 SER A N 1
ATOM 557 C CA . SER A 1 73 ? 18.191 -6.374 -28.215 1.00 49.47 73 SER A CA 1
ATOM 558 C C . SER A 1 73 ? 18.783 -7.522 -27.411 1.00 49.47 73 SER A C 1
ATOM 560 O O . SER A 1 73 ? 20.001 -7.617 -27.267 1.00 49.47 73 SER A O 1
ATOM 562 N N . ARG A 1 74 ? 17.908 -8.344 -26.819 1.00 51.59 74 ARG A N 1
ATOM 563 C CA . ARG A 1 74 ? 18.239 -9.631 -26.224 1.00 51.59 74 ARG A CA 1
ATOM 564 C C . ARG A 1 74 ? 18.780 -10.472 -27.369 1.00 51.59 74 ARG A C 1
ATOM 566 O O . ARG A 1 74 ? 18.063 -11.181 -28.064 1.00 51.59 74 ARG A O 1
ATOM 573 N N . SER A 1 75 ? 20.070 -10.297 -27.612 1.00 50.28 75 SER A N 1
ATOM 574 C CA . SER A 1 75 ? 20.879 -11.107 -28.498 1.00 50.28 75 SER A CA 1
ATOM 575 C C . SER A 1 75 ? 20.976 -12.487 -27.859 1.00 50.28 75 SER A C 1
ATOM 577 O O . SER A 1 75 ? 21.911 -12.765 -27.114 1.00 50.28 75 SER A O 1
ATOM 579 N N . GLY A 1 76 ? 19.964 -13.325 -28.081 1.00 54.03 76 GLY A N 1
ATOM 580 C CA . GLY A 1 76 ? 19.976 -14.705 -27.612 1.00 54.03 76 GLY A CA 1
ATOM 581 C C . GLY A 1 76 ? 18.595 -15.346 -27.525 1.00 54.03 76 GLY A C 1
ATOM 582 O O . GLY A 1 76 ? 17.974 -15.340 -26.469 1.00 54.03 76 GLY A O 1
ATOM 583 N N . GLY A 1 77 ? 18.142 -15.939 -28.632 1.00 57.56 77 GLY A N 1
A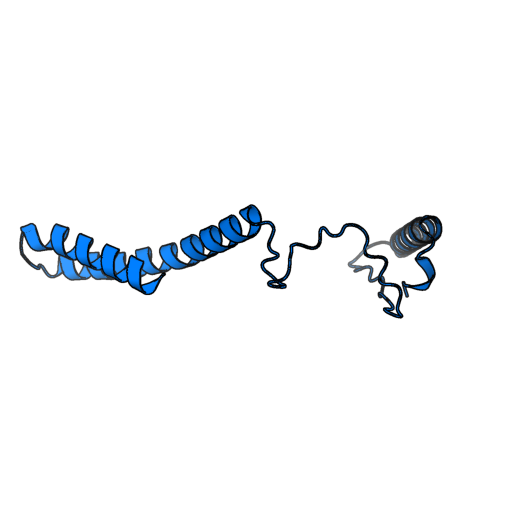TOM 584 C CA . GLY A 1 77 ? 17.316 -17.157 -28.649 1.00 57.56 77 GLY A CA 1
ATOM 585 C C . GLY A 1 77 ? 15.864 -17.121 -28.149 1.00 57.56 77 GLY A C 1
ATOM 586 O O . GLY A 1 77 ? 15.195 -18.145 -28.259 1.00 57.56 77 GLY A O 1
ATOM 587 N N . SER A 1 78 ? 15.343 -16.012 -27.618 1.00 63.66 78 SER A N 1
ATOM 588 C CA . SER A 1 78 ? 13.948 -15.963 -27.150 1.00 63.66 78 SER A CA 1
ATOM 589 C C . SER A 1 78 ? 12.973 -15.814 -28.322 1.00 63.66 78 SER A C 1
ATOM 591 O O . SER A 1 78 ? 12.816 -14.718 -28.855 1.00 63.66 78 SER A O 1
ATOM 593 N N . ARG A 1 79 ? 12.290 -16.903 -28.693 1.00 69.62 79 ARG A N 1
ATOM 594 C CA . ARG A 1 79 ? 11.139 -16.879 -29.610 1.00 69.62 79 ARG A CA 1
ATOM 595 C C . ARG A 1 79 ? 9.924 -16.292 -28.890 1.00 69.62 79 ARG A C 1
ATOM 597 O O . ARG A 1 79 ? 9.519 -16.796 -27.845 1.00 69.62 79 ARG A O 1
ATOM 604 N N . THR A 1 80 ? 9.370 -15.211 -29.423 1.00 75.75 80 THR A N 1
ATOM 605 C CA . THR A 1 80 ? 8.205 -14.515 -28.866 1.00 75.75 80 THR A CA 1
ATOM 606 C C . THR A 1 80 ? 6.982 -14.822 -29.717 1.00 75.75 80 THR A C 1
ATOM 608 O O . THR A 1 80 ? 6.915 -14.403 -30.868 1.00 75.75 80 THR A O 1
ATOM 611 N N . ALA A 1 81 ? 6.004 -15.530 -29.155 1.00 80.75 81 ALA A N 1
ATOM 612 C CA . ALA A 1 81 ? 4.780 -15.853 -29.880 1.00 80.75 81 ALA A CA 1
ATOM 613 C C . ALA A 1 81 ? 3.907 -14.601 -30.086 1.00 80.75 81 ALA A C 1
ATOM 615 O O . ALA A 1 81 ? 3.576 -13.900 -29.121 1.00 80.75 81 ALA A O 1
ATOM 616 N N . LEU A 1 82 ? 3.496 -14.333 -31.326 1.00 79.31 82 LEU A N 1
ATOM 617 C CA . LEU A 1 82 ? 2.554 -13.269 -31.662 1.00 79.31 82 LEU A CA 1
ATOM 618 C C . LEU A 1 82 ? 1.120 -13.809 -31.606 1.00 79.31 82 LEU A C 1
ATOM 620 O O . LEU A 1 82 ? 0.617 -14.419 -32.546 1.00 79.31 82 LEU A O 1
ATOM 624 N N . VAL A 1 83 ? 0.432 -13.546 -30.497 1.00 82.50 83 VAL A N 1
ATOM 625 C CA . VAL A 1 83 ? -0.952 -13.997 -30.300 1.00 82.50 83 VAL A CA 1
ATOM 626 C C . VAL A 1 83 ? -1.931 -12.880 -30.653 1.00 82.50 83 VAL A C 1
ATOM 628 O O . VAL A 1 83 ? -1.858 -11.781 -30.105 1.00 82.50 83 VAL A O 1
ATOM 631 N N . MET A 1 84 ? -2.888 -13.178 -31.534 1.00 83.94 84 MET A N 1
ATOM 632 C CA . MET A 1 84 ? -4.020 -12.300 -31.830 1.00 83.94 84 MET A CA 1
ATOM 633 C C . MET A 1 84 ? -5.306 -12.928 -31.275 1.00 83.94 84 MET A C 1
ATOM 635 O O . MET A 1 84 ? -5.758 -13.936 -31.819 1.00 83.94 84 MET A O 1
ATOM 639 N N . PRO A 1 85 ? -5.905 -12.386 -30.198 1.00 78.06 85 PRO A N 1
ATOM 640 C CA . PRO A 1 85 ? -7.202 -12.863 -29.733 1.00 78.06 85 PRO A CA 1
ATOM 641 C C . PRO A 1 85 ? -8.281 -12.534 -30.775 1.00 78.06 85 PRO A C 1
ATOM 643 O O . PRO A 1 85 ? -8.323 -11.417 -31.288 1.00 78.06 85 PRO A O 1
ATOM 646 N N . VAL A 1 86 ? -9.143 -13.509 -31.078 1.00 82.62 86 VAL A N 1
ATOM 647 C CA . VAL A 1 86 ? -10.256 -13.382 -32.034 1.00 82.62 86 VAL A CA 1
ATOM 648 C C . VAL A 1 86 ? -11.557 -13.750 -31.322 1.00 82.62 86 VAL A C 1
ATOM 650 O O . VAL A 1 86 ? -11.730 -14.884 -30.875 1.00 82.62 86 VAL A O 1
ATOM 653 N N . ARG A 1 87 ? -12.481 -12.800 -31.213 1.00 77.94 87 ARG A N 1
ATOM 654 C CA . ARG A 1 87 ? -13.866 -12.987 -30.793 1.00 77.94 87 ARG A CA 1
ATOM 655 C C . ARG A 1 87 ? -14.825 -12.294 -31.773 1.00 77.94 87 ARG A C 1
ATOM 657 O O . ARG A 1 87 ? -15.137 -11.116 -31.633 1.00 77.94 87 ARG A O 1
ATOM 664 N N . ASN A 1 88 ? -15.425 -13.080 -32.668 1.00 83.25 88 ASN A N 1
ATOM 665 C CA . ASN A 1 88 ? -16.460 -12.620 -33.608 1.00 83.25 88 ASN A CA 1
ATOM 666 C C . ASN A 1 88 ? -15.986 -11.542 -34.612 1.00 83.25 88 ASN A C 1
ATOM 668 O O . ASN A 1 88 ? -16.791 -10.754 -35.105 1.00 83.25 88 ASN A O 1
ATOM 672 N N . GLU A 1 89 ? -14.691 -11.488 -34.930 1.00 87.19 89 GLU A N 1
ATOM 673 C CA . GLU A 1 89 ? -14.165 -10.687 -36.036 1.00 87.19 89 GLU A CA 1
ATOM 674 C C . GLU A 1 89 ? -14.100 -11.487 -37.341 1.00 87.19 89 GLU A C 1
ATOM 676 O O . GLU A 1 89 ? -13.946 -12.708 -37.360 1.00 87.19 89 GLU A O 1
ATOM 681 N N . ASP A 1 90 ? -14.179 -10.764 -38.457 1.00 86.69 90 ASP A N 1
ATOM 682 C CA . ASP A 1 90 ? -14.004 -11.325 -39.792 1.00 86.69 90 ASP A CA 1
ATOM 683 C C . ASP A 1 90 ? -12.575 -11.903 -39.957 1.00 86.69 90 ASP A C 1
ATOM 685 O O . ASP A 1 90 ? -11.596 -11.161 -39.771 1.00 86.69 90 ASP A O 1
ATOM 689 N N . PRO A 1 91 ? -12.419 -13.185 -40.351 1.00 85.50 91 PRO A N 1
ATOM 690 C CA . PRO A 1 91 ? -11.114 -13.816 -40.561 1.00 85.50 91 PRO A CA 1
ATOM 691 C C . PRO A 1 91 ? -10.194 -13.047 -41.523 1.00 85.50 91 PRO A C 1
ATOM 693 O O . PRO A 1 91 ? -8.972 -13.017 -41.340 1.00 85.50 91 PRO A O 1
ATOM 696 N N . SER A 1 92 ? -10.759 -12.380 -42.533 1.00 87.06 92 SER A N 1
ATOM 697 C CA . SER A 1 92 ? -9.998 -11.561 -43.483 1.00 87.06 92 SER A CA 1
ATOM 698 C C . SER A 1 92 ? -9.371 -10.334 -42.809 1.00 87.06 92 SER A C 1
ATOM 700 O O . SER A 1 92 ? -8.227 -9.978 -43.098 1.00 87.06 92 SER A O 1
ATOM 702 N N . ARG A 1 93 ? -10.065 -9.729 -41.837 1.00 85.44 93 ARG A N 1
ATOM 703 C CA . ARG A 1 93 ? -9.566 -8.575 -41.074 1.00 85.44 93 ARG A CA 1
ATOM 704 C C . ARG A 1 93 ? -8.490 -8.982 -40.076 1.00 85.44 93 ARG A C 1
ATOM 706 O O . ARG A 1 93 ? -7.482 -8.289 -39.959 1.00 85.44 93 ARG A O 1
ATOM 713 N N . VAL A 1 94 ? -8.673 -10.116 -39.402 1.00 87.12 94 VAL A N 1
ATOM 714 C CA . VAL A 1 94 ? -7.690 -10.675 -38.460 1.00 87.12 94 VAL A CA 1
ATOM 715 C C . VAL A 1 94 ? -6.381 -10.998 -39.181 1.00 87.12 94 VAL A C 1
ATOM 717 O O . VAL A 1 94 ? -5.311 -10.536 -38.787 1.00 87.12 94 VAL A O 1
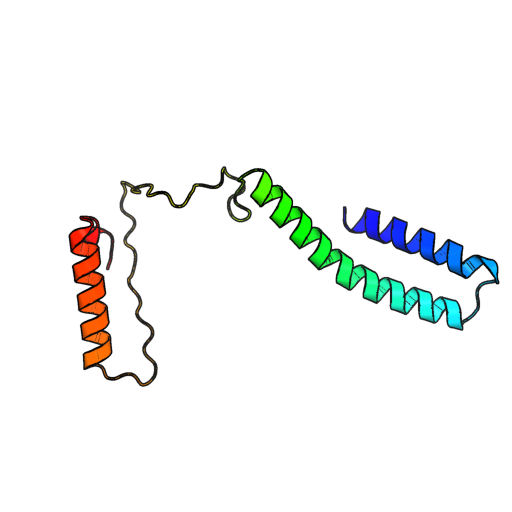ATOM 720 N N . THR A 1 95 ? -6.457 -11.723 -40.299 1.00 86.44 95 THR A N 1
ATOM 721 C CA . THR A 1 95 ? -5.269 -12.107 -41.081 1.00 86.44 95 THR A CA 1
ATOM 722 C C . THR A 1 95 ? -4.574 -10.910 -41.735 1.00 86.44 95 THR A C 1
ATOM 724 O O . THR A 1 95 ? -3.343 -10.879 -41.799 1.00 86.44 95 THR A O 1
ATOM 727 N N . ALA A 1 96 ? -5.322 -9.891 -42.171 1.00 87.50 96 ALA A N 1
ATOM 728 C CA . ALA A 1 96 ? -4.748 -8.631 -42.643 1.00 87.50 96 ALA A CA 1
ATOM 729 C C . ALA A 1 96 ? -4.020 -7.871 -41.520 1.00 87.50 96 ALA A C 1
ATOM 731 O O . ALA A 1 96 ? -2.917 -7.358 -41.741 1.00 87.50 96 ALA A O 1
ATOM 732 N N . GLY A 1 97 ? -4.594 -7.847 -40.312 1.00 85.88 97 GLY A N 1
ATOM 733 C CA . GLY A 1 97 ? -3.965 -7.286 -39.116 1.00 85.88 97 GLY A CA 1
ATOM 734 C C . GLY A 1 97 ? -2.657 -7.997 -38.778 1.00 85.88 97 GLY A C 1
ATOM 735 O O . GLY A 1 97 ? -1.614 -7.350 -38.678 1.00 85.88 97 GLY A O 1
ATOM 736 N N . LEU A 1 98 ? -2.678 -9.332 -38.729 1.00 87.94 98 LEU A N 1
ATOM 737 C CA . LEU A 1 98 ? -1.490 -10.151 -38.479 1.00 87.94 98 LEU A CA 1
ATOM 738 C C . LEU A 1 98 ? -0.402 -9.924 -39.538 1.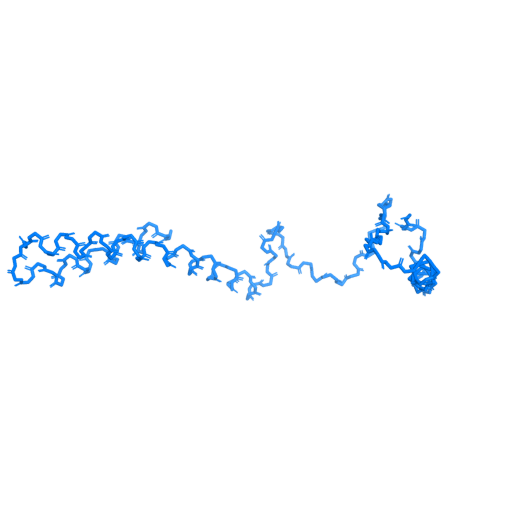00 87.94 98 LEU A C 1
ATOM 740 O O . LEU A 1 98 ? 0.754 -9.676 -39.202 1.00 87.94 98 LEU A O 1
ATOM 744 N N . ARG A 1 99 ? -0.766 -9.911 -40.826 1.00 86.44 99 ARG A N 1
ATOM 745 C CA . ARG A 1 99 ? 0.173 -9.647 -41.931 1.00 86.44 99 ARG A CA 1
ATOM 746 C C . ARG A 1 99 ? 0.788 -8.250 -41.848 1.00 86.44 99 ARG A C 1
ATOM 748 O O . ARG A 1 99 ? 1.947 -8.063 -42.220 1.00 86.44 99 ARG A O 1
ATOM 755 N N . THR A 1 100 ? 0.024 -7.273 -41.373 1.00 87.88 100 THR A N 1
ATOM 756 C CA . THR A 1 100 ? 0.500 -5.900 -41.176 1.00 87.88 100 THR A CA 1
ATOM 757 C C . THR A 1 100 ? 1.473 -5.820 -40.002 1.00 87.88 100 THR A C 1
ATOM 759 O O . THR A 1 100 ? 2.538 -5.222 -40.155 1.00 87.88 100 THR A O 1
ATOM 762 N N . MET A 1 101 ? 1.164 -6.481 -38.880 1.00 85.38 101 MET A N 1
ATOM 763 C CA . MET A 1 101 ? 2.073 -6.599 -37.733 1.00 85.38 101 MET A CA 1
ATOM 764 C C . MET A 1 101 ? 3.379 -7.295 -38.133 1.00 85.38 101 MET A C 1
ATOM 766 O O . MET A 1 101 ? 4.451 -6.739 -37.906 1.00 85.38 101 MET A O 1
ATOM 770 N N . MET A 1 102 ? 3.303 -8.418 -38.855 1.00 85.06 102 MET A N 1
ATOM 771 C CA . MET A 1 102 ? 4.479 -9.117 -39.389 1.00 85.06 102 MET A CA 1
ATOM 772 C C . MET A 1 102 ? 5.308 -8.230 -40.321 1.00 85.06 102 MET A C 1
ATOM 774 O O . MET A 1 102 ? 6.517 -8.125 -40.157 1.00 85.06 102 MET A O 1
ATOM 778 N N . ARG A 1 103 ? 4.674 -7.513 -41.260 1.00 86.38 103 ARG A N 1
ATOM 779 C CA . ARG A 1 103 ? 5.380 -6.585 -42.160 1.00 86.38 103 ARG A CA 1
ATOM 780 C C . ARG A 1 103 ? 6.037 -5.428 -41.402 1.00 86.38 103 ARG A C 1
ATOM 782 O O . ARG A 1 103 ? 7.091 -4.954 -41.818 1.00 86.38 103 ARG A O 1
ATOM 789 N N . SER A 1 104 ? 5.417 -4.950 -40.325 1.00 85.69 104 SER A N 1
ATOM 790 C CA . SER A 1 104 ? 5.991 -3.923 -39.455 1.00 85.69 104 SER A CA 1
ATOM 791 C C . SER A 1 104 ? 7.214 -4.455 -38.701 1.00 85.69 104 SER A C 1
ATOM 793 O O . SER A 1 104 ? 8.248 -3.792 -38.713 1.00 85.69 104 SER A O 1
ATOM 795 N N . LEU A 1 105 ? 7.143 -5.676 -38.161 1.00 84.81 105 LEU A N 1
ATOM 796 C CA . LEU A 1 105 ? 8.266 -6.364 -37.512 1.00 84.81 105 LEU A CA 1
ATOM 797 C C . LEU A 1 105 ? 9.408 -6.678 -38.489 1.00 84.81 105 LEU A C 1
ATOM 799 O O . LEU A 1 105 ? 10.574 -6.495 -38.156 1.00 84.81 105 LEU A O 1
ATOM 803 N N . SER A 1 106 ? 9.118 -7.063 -39.735 1.00 83.19 106 SER A N 1
ATOM 804 C CA . SER A 1 106 ? 10.166 -7.260 -40.749 1.00 83.19 106 SER A CA 1
ATOM 805 C C . SER A 1 106 ? 10.971 -5.984 -41.007 1.00 83.19 106 SER A C 1
ATOM 807 O O . SER A 1 106 ? 12.177 -6.058 -41.221 1.00 83.19 106 SER A O 1
ATOM 809 N N . LYS A 1 107 ? 10.344 -4.801 -40.928 1.00 85.12 107 LYS A N 1
ATOM 810 C CA . LYS A 1 107 ? 11.048 -3.516 -41.079 1.00 85.12 107 LYS A CA 1
ATOM 811 C C . LYS A 1 107 ? 11.985 -3.193 -39.911 1.00 85.12 107 LYS A C 1
ATOM 813 O O . LYS A 1 107 ? 12.859 -2.349 -40.082 1.00 85.12 107 LYS A O 1
ATOM 818 N N . THR A 1 108 ? 11.822 -3.821 -38.743 1.00 81.25 108 THR A N 1
ATOM 819 C CA . THR A 1 108 ? 12.713 -3.609 -37.588 1.00 81.25 108 THR A CA 1
ATOM 820 C C . THR A 1 108 ? 13.939 -4.525 -37.602 1.00 81.25 108 THR A C 1
ATOM 822 O O . THR A 1 108 ? 14.829 -4.336 -36.775 1.00 81.25 108 THR A O 1
ATOM 825 N N . GLY A 1 109 ? 13.998 -5.501 -38.519 1.00 77.19 109 GLY A N 1
ATOM 826 C CA . GLY A 1 109 ? 15.083 -6.483 -38.612 1.00 77.19 109 GLY A CA 1
ATOM 827 C C . GLY A 1 109 ? 15.062 -7.563 -37.522 1.00 77.19 109 GLY A C 1
ATOM 828 O O . GLY A 1 109 ? 15.997 -8.347 -37.438 1.00 77.19 109 GLY A O 1
ATOM 829 N N . GLN A 1 110 ? 14.014 -7.619 -36.690 1.00 75.81 110 GLN A N 1
ATOM 830 C CA . GLN A 1 110 ? 13.894 -8.563 -35.565 1.00 75.81 110 GLN A CA 1
ATOM 831 C C . GLN A 1 110 ? 12.860 -9.673 -35.810 1.00 75.81 110 GLN A C 1
ATOM 833 O O . GLN A 1 110 ? 12.540 -10.420 -34.892 1.00 75.81 110 GLN A O 1
ATOM 838 N N . ALA A 1 111 ? 12.322 -9.790 -37.029 1.00 72.25 111 ALA A N 1
ATOM 839 C CA . ALA A 1 111 ? 11.234 -10.721 -37.337 1.00 72.25 111 ALA A CA 1
ATOM 840 C C . ALA A 1 111 ? 11.565 -12.194 -37.041 1.00 72.25 111 ALA A C 1
ATOM 842 O O . ALA A 1 111 ? 10.667 -12.936 -36.674 1.00 72.25 111 ALA A O 1
ATOM 843 N N . GLU A 1 112 ? 12.834 -12.605 -37.124 1.00 76.12 112 GLU A N 1
ATOM 844 C CA . GLU A 1 112 ? 13.263 -13.981 -36.811 1.00 76.12 112 GLU A CA 1
ATOM 845 C C . GLU A 1 112 ? 13.134 -14.356 -35.322 1.00 76.12 112 GLU A C 1
ATOM 847 O O . GLU A 1 112 ? 13.300 -15.518 -34.959 1.00 76.12 112 GLU A O 1
ATOM 852 N N . GLN A 1 113 ? 12.844 -13.386 -34.449 1.00 78.31 113 GLN A N 1
ATOM 853 C CA . GLN A 1 113 ? 12.613 -13.612 -33.019 1.00 78.31 113 GLN A CA 1
ATOM 854 C C . GLN A 1 113 ? 11.130 -13.823 -32.678 1.00 78.31 113 GLN A C 1
ATOM 856 O O . GLN A 1 113 ? 10.820 -14.061 -31.512 1.00 78.31 113 GLN A O 1
ATOM 861 N N . PHE A 1 114 ? 10.215 -13.720 -33.648 1.00 74.81 114 PHE A N 1
ATOM 862 C CA . PHE A 1 114 ? 8.771 -13.824 -33.425 1.00 74.81 114 PHE A CA 1
ATOM 863 C C . PHE A 1 114 ? 8.168 -14.984 -34.229 1.00 74.81 114 PHE A C 1
ATOM 865 O O . PHE A 1 114 ? 8.462 -15.109 -35.416 1.00 74.81 114 PHE A O 1
ATOM 872 N N . ASP A 1 115 ? 7.321 -15.792 -33.579 1.00 67.31 115 ASP A N 1
ATOM 873 C CA . ASP A 1 115 ? 6.604 -16.944 -34.164 1.00 67.31 115 ASP A CA 1
ATOM 874 C C . ASP A 1 115 ? 5.078 -16.756 -34.123 1.00 67.31 115 ASP A C 1
ATOM 876 O O . ASP A 1 115 ? 4.572 -16.179 -33.129 1.00 67.31 115 ASP A O 1
#

Organism: NCBI:txid408172